Protein AF-A0A120HPQ5-F1 (afdb_monomer)

Radius of gyration: 13.1 Å; Cα contacts (8 Å, |Δi|>4): 169; chains: 1; bounding box: 31×31×34 Å

Foldseek 3Di:
DAEDEQPVCVVPPDPVLVVQVVVCVVPPDLVDQWDWRDWDADPVRWIKTKIFGHAQDQAKDAQDQDWDDDPPFIDGDHDRSDIAHHGYTYIDIDTGDD

Sequence (98 aa):
MKLLFEQTWDRTISHQDRTLIEQIFEYCNKDVCYTHIRTAMNHKNEQLVTLLVHNTTDYTITFQERFVRFGDLEGIFTIPKLTIPPYTSMPWTFIFKS

Solvent-accessible surface area (backbone atoms only — not comparable to full-atom values): 5820 Å² total; per-residue (Å²): 118,45,85,50,63,52,76,65,52,66,74,67,56,50,71,68,60,48,53,50,51,52,52,48,63,71,73,51,75,68,91,41,67,52,43,86,74,50,76,49,69,51,101,80,72,30,42,34,38,31,31,36,36,37,30,81,46,92,55,68,45,70,28,71,74,34,77,48,73,58,89,94,45,65,48,73,39,69,39,90,85,52,67,41,49,47,36,24,30,38,66,47,74,47,75,42,74,128

Nearest PDB structures (foldseek):
  1ex0-assembly1_B  TM=3.768E-01  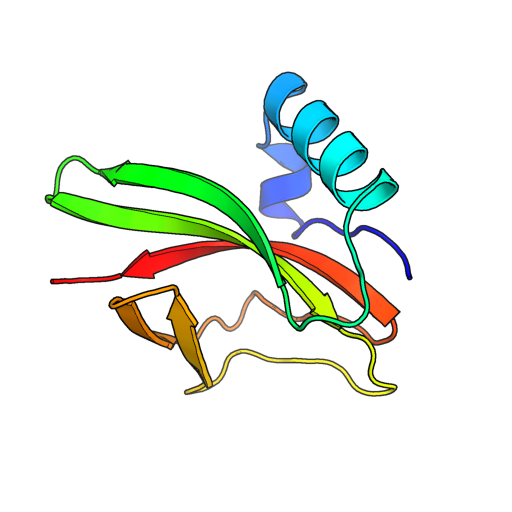e=2.547E+00  Homo sapiens
  5mhl-assembly2_B  TM=4.168E-01  e=5.314E+00  Homo sapiens
  4kty-assembly2_B  TM=3.804E-01  e=5.314E+00  Homo sapiens
  5mhn-assembly2_B  TM=3.967E-01  e=9.226E+00  Homo sapiens
  4kty-assembly1_A  TM=4.016E-01  e=9.809E+00  Homo sapiens

pLDDT: mean 94.52, std 4.02, range [66.75, 98.0]

Mean predicted aligned error: 2.97 Å

Structure (mmCIF, N/CA/C/O backbone):
data_AF-A0A120HPQ5-F1
#
_entry.id   AF-A0A120HPQ5-F1
#
loop_
_atom_site.group_PDB
_atom_site.id
_atom_site.type_symbol
_atom_site.label_atom_id
_atom_site.label_alt_id
_atom_site.label_comp_id
_atom_site.label_asym_id
_atom_site.label_entity_id
_atom_site.label_seq_id
_atom_site.pdbx_PDB_ins_code
_atom_site.Cartn_x
_atom_site.Cartn_y
_atom_site.Cartn_z
_atom_site.occupancy
_atom_site.B_iso_or_equiv
_atom_site.auth_seq_id
_atom_site.auth_comp_id
_atom_site.auth_asym_id
_atom_site.auth_atom_id
_atom_site.pdbx_PDB_model_num
ATOM 1 N N . MET A 1 1 ? -12.624 1.307 8.271 1.00 91.88 1 MET A N 1
ATOM 2 C CA . MET A 1 1 ? -11.219 1.719 8.041 1.00 91.88 1 MET A CA 1
ATOM 3 C C . MET A 1 1 ? -11.180 3.062 7.326 1.00 91.88 1 MET A C 1
ATOM 5 O O . MET A 1 1 ? -12.198 3.438 6.758 1.00 91.88 1 MET A O 1
ATOM 9 N N . LYS A 1 2 ? -10.048 3.776 7.338 1.00 96.50 2 LYS A N 1
ATOM 10 C CA . LYS A 1 2 ? -9.845 5.029 6.579 1.00 96.50 2 LYS A CA 1
ATOM 11 C C . LYS A 1 2 ? -8.776 4.853 5.500 1.00 96.50 2 LYS A C 1
ATOM 13 O O . LYS A 1 2 ? -7.773 4.197 5.764 1.00 96.50 2 LYS A O 1
ATOM 18 N N . LEU A 1 3 ? -8.966 5.451 4.328 1.00 97.44 3 LEU A N 1
ATOM 19 C CA . LEU A 1 3 ? -7.921 5.552 3.310 1.00 97.44 3 LEU A CA 1
ATOM 20 C C . LEU A 1 3 ? -6.966 6.689 3.681 1.00 97.44 3 LEU A C 1
ATOM 22 O O . LEU A 1 3 ? -7.411 7.805 3.938 1.00 97.44 3 LEU A O 1
ATOM 26 N N . LEU A 1 4 ? -5.671 6.396 3.716 1.00 97.44 4 LEU A N 1
ATOM 27 C CA . LEU A 1 4 ? -4.602 7.362 3.930 1.00 97.44 4 LEU A CA 1
ATOM 28 C C . LEU A 1 4 ? -3.587 7.261 2.796 1.00 97.44 4 LEU A C 1
ATOM 30 O O . LEU A 1 4 ? -3.421 6.208 2.188 1.00 97.44 4 LEU A O 1
ATOM 34 N N . PHE A 1 5 ? -2.870 8.350 2.563 1.00 95.81 5 PHE A N 1
ATOM 35 C CA . PHE A 1 5 ? -1.744 8.407 1.643 1.00 95.81 5 PHE A CA 1
ATOM 36 C C . PHE A 1 5 ? -0.502 8.818 2.426 1.00 95.81 5 PHE A C 1
ATOM 38 O O . PHE A 1 5 ? -0.585 9.610 3.368 1.00 95.81 5 PHE A O 1
ATOM 45 N N . GLU A 1 6 ? 0.657 8.280 2.051 1.00 93.75 6 GLU A N 1
ATOM 46 C CA . GLU A 1 6 ? 1.922 8.825 2.540 1.00 93.75 6 GLU A CA 1
ATOM 47 C C . GLU A 1 6 ? 2.069 10.278 2.051 1.00 93.75 6 GLU A C 1
ATOM 49 O O . GLU A 1 6 ? 1.581 10.638 0.982 1.00 93.75 6 GLU A O 1
ATOM 54 N N . GLN A 1 7 ? 2.710 11.136 2.848 1.00 89.88 7 GLN A N 1
ATOM 55 C CA . GLN A 1 7 ? 2.724 12.586 2.624 1.00 89.88 7 GLN A CA 1
ATOM 56 C C . GLN A 1 7 ? 3.252 13.001 1.240 1.00 89.88 7 GLN A C 1
ATOM 58 O O . GLN A 1 7 ? 2.756 13.964 0.653 1.00 89.88 7 GLN A O 1
ATOM 63 N N . THR A 1 8 ? 4.264 12.309 0.718 1.00 88.62 8 THR A N 1
ATOM 64 C CA . THR A 1 8 ? 4.792 12.553 -0.628 1.00 88.62 8 THR A CA 1
ATOM 65 C C . THR A 1 8 ? 3.796 12.088 -1.682 1.00 88.62 8 THR A C 1
ATOM 67 O O . THR A 1 8 ? 3.487 12.860 -2.585 1.00 88.62 8 THR A O 1
ATOM 70 N N . TRP A 1 9 ? 3.247 10.878 -1.535 1.00 88.81 9 TRP A N 1
ATOM 71 C CA . TRP A 1 9 ? 2.197 10.347 -2.414 1.00 88.81 9 TRP A CA 1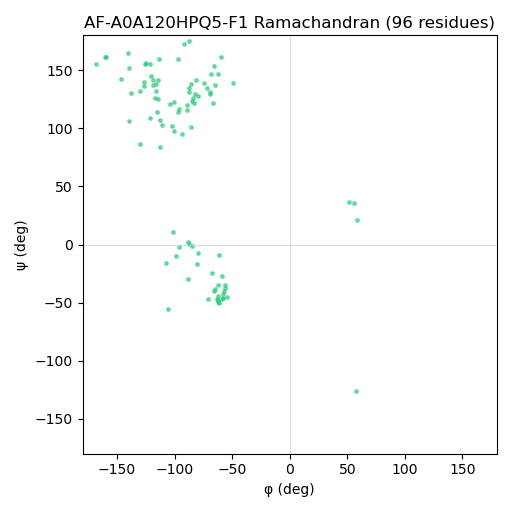
ATOM 72 C C . TRP A 1 9 ? 0.993 11.278 -2.513 1.00 88.81 9 TRP A C 1
ATOM 74 O O . TRP A 1 9 ? 0.531 11.557 -3.612 1.00 88.81 9 TRP A O 1
ATOM 84 N N . ASP A 1 10 ? 0.521 11.798 -1.383 1.00 89.44 10 ASP A N 1
ATOM 85 C CA . ASP A 1 10 ? -0.641 12.683 -1.314 1.00 89.44 10 ASP A CA 1
ATOM 86 C C . ASP A 1 10 ? -0.483 13.919 -2.217 1.00 89.44 10 ASP A C 1
ATOM 88 O O . ASP A 1 10 ? -1.448 14.361 -2.843 1.00 89.44 10 ASP A O 1
ATOM 92 N N . ARG A 1 11 ? 0.757 14.415 -2.338 1.00 89.12 11 ARG A N 1
ATOM 93 C CA . ARG A 1 11 ? 1.129 15.598 -3.125 1.00 89.12 11 ARG A CA 1
ATOM 94 C C . ARG A 1 11 ? 1.465 15.301 -4.584 1.00 89.12 11 ARG A C 1
ATOM 96 O O . ARG A 1 11 ? 1.334 16.198 -5.411 1.00 89.12 11 ARG A O 1
ATOM 103 N N . THR A 1 12 ? 1.972 14.107 -4.892 1.00 91.75 12 THR A N 1
ATOM 104 C CA . THR A 1 12 ? 2.523 13.784 -6.222 1.00 91.75 12 THR A CA 1
ATOM 105 C C . THR A 1 12 ? 1.642 12.860 -7.051 1.00 91.75 12 THR A C 1
ATOM 107 O O . THR A 1 12 ? 1.848 12.764 -8.261 1.00 91.75 12 THR A O 1
ATOM 110 N N . ILE A 1 13 ? 0.670 12.183 -6.436 1.00 93.19 13 ILE A N 1
ATOM 111 C CA . ILE A 1 13 ? -0.245 11.296 -7.148 1.00 93.19 13 ILE A CA 1
ATOM 112 C C . ILE A 1 13 ? -1.112 12.086 -8.134 1.00 93.19 13 ILE A C 1
ATOM 114 O O . ILE A 1 13 ? -1.630 13.160 -7.821 1.00 93.19 13 ILE A O 1
ATOM 118 N N . SER A 1 14 ? -1.286 11.546 -9.340 1.00 94.00 14 SER A N 1
ATOM 119 C CA . SER A 1 14 ? -2.195 12.139 -10.318 1.00 94.00 14 SER A CA 1
ATOM 120 C C . SER A 1 14 ? -3.643 12.045 -9.827 1.00 94.00 14 SER A C 1
ATOM 122 O O . SER A 1 14 ? -4.009 11.126 -9.092 1.00 94.00 14 SER A O 1
ATOM 124 N N . HIS A 1 15 ? -4.502 12.964 -10.275 1.00 95.06 15 HIS A N 1
ATOM 125 C CA . HIS A 1 15 ? -5.930 12.891 -9.957 1.00 95.06 15 HIS A CA 1
ATOM 126 C C . HIS A 1 15 ? -6.540 11.554 -10.407 1.00 95.06 15 HIS A C 1
ATOM 128 O O . HIS A 1 15 ? -7.345 10.971 -9.692 1.00 95.06 15 HIS A O 1
ATOM 134 N N . GLN A 1 16 ? -6.142 11.049 -11.577 1.00 95.31 16 GLN A N 1
ATOM 135 C CA . GLN A 1 16 ? -6.639 9.781 -12.117 1.00 95.31 16 GLN A CA 1
ATOM 136 C C . GLN A 1 16 ? -6.269 8.596 -11.218 1.00 95.31 16 GLN A C 1
ATOM 138 O O . GLN A 1 16 ? -7.137 7.798 -10.872 1.00 95.31 16 GLN A O 1
ATOM 143 N N . ASP A 1 17 ? -5.006 8.516 -10.789 1.00 94.50 17 ASP A N 1
ATOM 144 C CA . ASP A 1 17 ? -4.550 7.458 -9.884 1.00 94.50 17 ASP A CA 1
ATOM 145 C C . ASP A 1 17 ? -5.233 7.564 -8.515 1.00 94.50 17 ASP A C 1
ATOM 147 O O . ASP A 1 17 ? -5.602 6.548 -7.929 1.00 94.50 17 ASP A O 1
ATOM 151 N N . ARG A 1 18 ? -5.446 8.785 -8.006 1.00 96.38 18 ARG A N 1
ATOM 152 C CA . ARG A 1 18 ? -6.178 8.998 -6.753 1.00 96.38 18 ARG A CA 1
ATOM 153 C C . ARG A 1 18 ? -7.613 8.488 -6.851 1.00 96.38 18 ARG A C 1
ATOM 155 O O . ARG A 1 18 ? -8.018 7.702 -6.001 1.00 96.38 18 ARG A O 1
ATOM 162 N N . THR A 1 19 ? -8.345 8.884 -7.893 1.00 97.25 19 THR A N 1
ATOM 163 C CA . THR A 1 19 ? -9.725 8.432 -8.115 1.00 97.25 19 THR A CA 1
ATOM 164 C C . THR A 1 19 ? -9.796 6.909 -8.214 1.00 97.25 19 THR A C 1
ATOM 166 O O . THR A 1 19 ? -10.6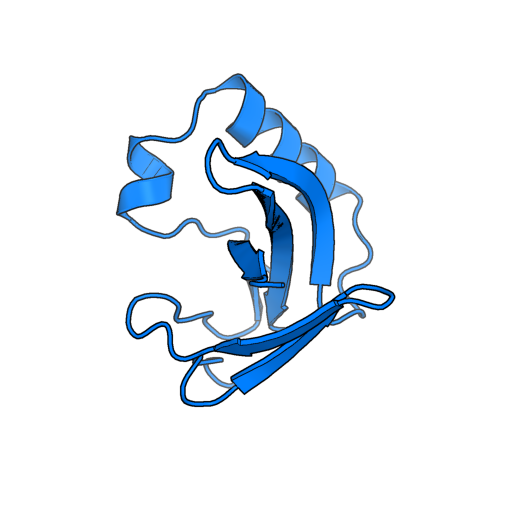65 6.299 -7.597 1.00 97.25 19 THR A O 1
ATOM 169 N N . LEU A 1 20 ? -8.856 6.278 -8.926 1.00 97.12 20 LEU A N 1
ATOM 170 C CA . LEU A 1 20 ? -8.777 4.819 -9.010 1.00 97.12 20 LEU A CA 1
ATOM 171 C C . LEU A 1 20 ? -8.598 4.177 -7.626 1.00 97.12 20 LEU A C 1
ATOM 173 O O . LEU A 1 20 ? -9.287 3.215 -7.297 1.00 97.12 20 LEU A O 1
ATOM 177 N N . ILE A 1 21 ? -7.685 4.697 -6.802 1.00 97.75 21 ILE A N 1
ATOM 178 C CA . ILE A 1 21 ? -7.430 4.156 -5.459 1.00 97.75 21 ILE A CA 1
ATOM 179 C C . ILE A 1 21 ? -8.642 4.342 -4.546 1.00 97.75 21 ILE A C 1
ATOM 181 O O . ILE A 1 21 ? -8.965 3.434 -3.785 1.00 97.75 21 ILE A O 1
ATOM 185 N N . GLU A 1 22 ? -9.318 5.487 -4.621 1.00 97.88 22 GLU A N 1
ATOM 186 C CA . GLU A 1 22 ? -10.541 5.755 -3.859 1.00 97.88 22 GLU A CA 1
ATOM 187 C C . GLU A 1 22 ? -11.662 4.780 -4.244 1.00 97.88 22 GLU A C 1
ATOM 189 O O . GLU A 1 22 ? -12.278 4.189 -3.359 1.00 97.88 22 GLU A O 1
ATOM 194 N N . GLN A 1 23 ? -11.853 4.526 -5.543 1.00 97.75 23 GLN A N 1
ATOM 195 C CA . GLN A 1 23 ? -12.803 3.524 -6.037 1.00 97.75 23 GLN A CA 1
ATOM 196 C C . GLN A 1 23 ? -12.437 2.113 -5.566 1.00 97.75 23 GLN A C 1
ATOM 198 O O . GLN A 1 23 ? -13.283 1.394 -5.041 1.00 97.75 23 GLN A O 1
ATOM 203 N N . ILE A 1 24 ? -11.169 1.709 -5.696 1.00 97.88 24 ILE A N 1
ATOM 204 C CA . ILE A 1 24 ? -10.711 0.406 -5.194 1.00 97.88 24 ILE A CA 1
ATOM 205 C C . ILE A 1 24 ? -10.978 0.305 -3.693 1.00 97.88 24 ILE A C 1
ATOM 207 O O . ILE A 1 24 ? -11.516 -0.698 -3.236 1.00 97.88 24 ILE A O 1
ATOM 211 N N . PHE A 1 25 ? -10.652 1.341 -2.921 1.00 97.94 25 PHE A N 1
ATOM 212 C CA . PHE A 1 25 ? -10.887 1.359 -1.483 1.00 97.94 25 PHE A CA 1
ATOM 213 C C . PHE A 1 25 ? -12.374 1.257 -1.127 1.00 97.94 25 PHE A C 1
ATOM 215 O O . PHE A 1 25 ? -12.702 0.634 -0.118 1.00 97.94 25 PHE A O 1
ATOM 222 N N . GLU A 1 26 ? -13.276 1.830 -1.921 1.00 97.31 26 GLU A N 1
ATOM 223 C CA . GLU A 1 26 ? -14.720 1.732 -1.699 1.00 97.31 26 GLU A CA 1
ATOM 224 C C . GLU A 1 26 ? -15.201 0.274 -1.789 1.00 97.31 26 GLU A C 1
ATOM 226 O O . GLU A 1 26 ? -15.827 -0.223 -0.850 1.00 97.31 26 GLU A O 1
ATOM 231 N N . TYR A 1 27 ? -14.814 -0.441 -2.850 1.00 96.44 27 TYR A N 1
ATOM 232 C CA . TYR A 1 27 ? -15.355 -1.771 -3.168 1.00 96.44 27 TYR A CA 1
ATOM 233 C C . TYR A 1 27 ? -14.486 -2.955 -2.728 1.00 96.44 27 TYR A C 1
ATOM 235 O O . TYR A 1 27 ? -14.934 -4.100 -2.799 1.00 96.44 27 TYR A O 1
ATOM 243 N N . CYS A 1 28 ? -13.248 -2.730 -2.279 1.00 94.69 28 CYS A N 1
ATOM 244 C CA . CYS A 1 28 ? -12.366 -3.831 -1.908 1.00 94.69 28 CYS A CA 1
ATOM 245 C C . CYS A 1 28 ? -12.835 -4.562 -0.644 1.00 94.69 28 CYS A C 1
ATOM 247 O O . CYS A 1 28 ? -13.327 -3.950 0.316 1.00 94.69 28 CYS A O 1
ATOM 249 N N . ASN A 1 29 ? -12.579 -5.873 -0.615 1.00 93.25 29 ASN A N 1
ATOM 250 C CA . ASN A 1 29 ? -12.641 -6.657 0.610 1.00 93.25 29 ASN A CA 1
ATOM 251 C C . ASN A 1 29 ? -11.521 -6.189 1.551 1.00 93.25 29 ASN A C 1
ATOM 253 O O . ASN A 1 29 ? -10.351 -6.211 1.182 1.00 93.25 29 ASN A O 1
ATOM 257 N N . LYS A 1 30 ? -11.881 -5.747 2.756 1.00 89.50 30 LYS A N 1
ATOM 258 C CA . LYS A 1 30 ? -10.930 -5.231 3.751 1.00 89.50 30 LYS A CA 1
ATOM 259 C C . LYS A 1 30 ? -10.509 -6.287 4.773 1.00 89.50 30 LYS A C 1
ATOM 261 O O . LYS A 1 30 ? -9.654 -5.989 5.596 1.00 89.50 30 LYS A O 1
ATOM 266 N N . ASP A 1 31 ? -11.052 -7.502 4.692 1.00 90.62 31 ASP A N 1
ATOM 267 C CA . ASP A 1 31 ? -10.692 -8.627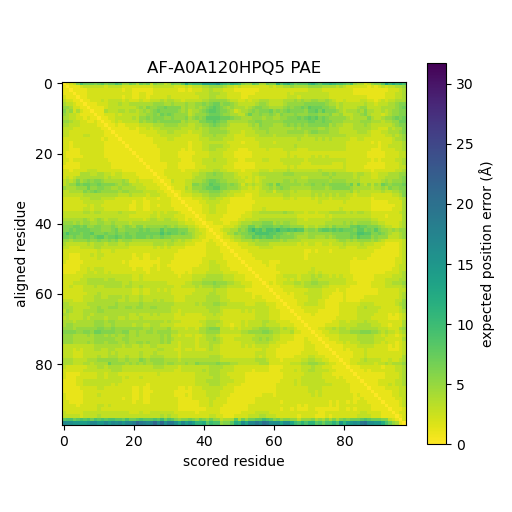 5.566 1.00 90.62 31 ASP A CA 1
ATOM 268 C C . ASP A 1 31 ? -9.386 -9.318 5.131 1.00 90.62 31 ASP A C 1
ATOM 270 O O . ASP A 1 31 ? -8.862 -10.181 5.835 1.00 90.62 31 ASP A O 1
ATOM 274 N N . VAL A 1 32 ? -8.835 -8.938 3.973 1.00 91.31 32 VAL A N 1
ATOM 275 C CA . VAL A 1 32 ? -7.525 -9.388 3.479 1.00 91.31 32 VAL A CA 1
ATOM 276 C C . VAL A 1 32 ? -6.430 -8.370 3.803 1.00 91.31 32 VAL A C 1
ATOM 278 O O . VAL A 1 32 ? -6.703 -7.192 4.008 1.00 91.31 32 VAL A O 1
ATOM 281 N N . CYS A 1 33 ? -5.162 -8.795 3.800 1.00 92.56 33 CYS A N 1
ATOM 282 C CA . CYS A 1 33 ? -4.028 -7.918 4.129 1.00 92.56 33 CYS A CA 1
ATOM 283 C C . CYS A 1 33 ? -3.772 -6.811 3.094 1.00 92.56 33 CYS A C 1
ATOM 285 O O . CYS A 1 33 ? -3.143 -5.802 3.411 1.00 92.56 33 CYS A O 1
ATOM 287 N N . TYR A 1 34 ? -4.191 -7.005 1.842 1.00 95.81 34 TYR A N 1
ATOM 288 C CA . TYR A 1 34 ? -4.017 -6.023 0.778 1.00 95.81 34 TYR A CA 1
ATOM 289 C C . TYR A 1 34 ? -4.982 -6.253 -0.386 1.00 95.81 34 TYR A C 1
ATOM 291 O O . TYR A 1 34 ? -5.463 -7.364 -0.596 1.00 95.81 34 TYR A O 1
ATOM 299 N N . THR A 1 35 ? -5.163 -5.215 -1.199 1.00 96.94 35 THR A N 1
ATOM 300 C CA . THR A 1 35 ? -5.808 -5.274 -2.514 1.00 96.94 35 THR A CA 1
ATOM 301 C C . THR A 1 35 ? -4.825 -4.833 -3.596 1.00 96.94 35 THR A C 1
ATOM 303 O O . THR A 1 35 ? -4.082 -3.870 -3.416 1.00 96.94 35 THR A O 1
ATOM 306 N N . HIS A 1 36 ? -4.784 -5.537 -4.726 1.00 97.00 36 HIS A N 1
ATOM 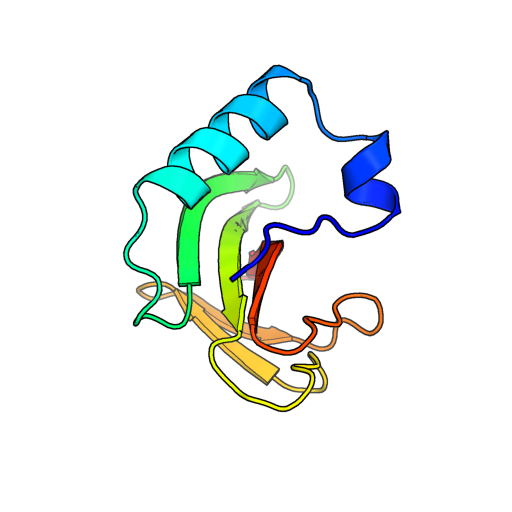307 C CA . HIS A 1 36 ? -3.945 -5.151 -5.864 1.00 97.00 36 HIS A CA 1
ATOM 308 C C . HIS A 1 36 ? -4.503 -3.904 -6.559 1.00 97.00 36 HIS A C 1
ATOM 310 O O . HIS A 1 36 ? -5.705 -3.818 -6.790 1.00 97.00 36 HIS A O 1
ATOM 316 N N . ILE A 1 37 ? -3.630 -2.944 -6.882 1.00 97.00 37 ILE A N 1
ATOM 317 C CA . ILE A 1 37 ? -3.994 -1.759 -7.672 1.00 97.00 37 ILE A CA 1
ATOM 318 C C . ILE A 1 37 ? -3.437 -1.884 -9.091 1.00 97.00 37 ILE A C 1
ATOM 320 O O . ILE A 1 37 ? -4.176 -1.756 -10.062 1.00 97.00 37 ILE A O 1
ATOM 324 N N . ARG A 1 38 ? -2.121 -2.092 -9.227 1.00 95.44 38 ARG A N 1
ATO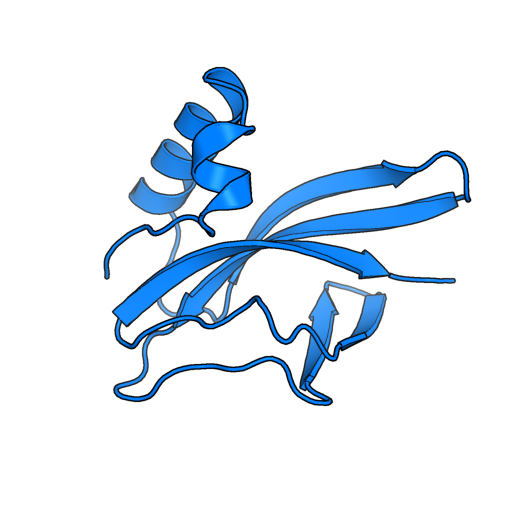M 325 C CA . ARG A 1 38 ? -1.461 -2.220 -10.534 1.00 95.44 38 ARG A CA 1
ATOM 326 C C . ARG A 1 38 ? -0.112 -2.909 -10.441 1.00 95.44 38 ARG A C 1
ATOM 328 O O . ARG A 1 38 ? 0.521 -2.931 -9.386 1.00 95.44 38 ARG A O 1
ATOM 335 N N . THR A 1 39 ? 0.351 -3.388 -11.588 1.00 96.00 39 THR A N 1
ATOM 336 C CA . THR A 1 39 ? 1.716 -3.876 -11.785 1.00 96.00 39 THR A CA 1
ATOM 337 C C . THR A 1 39 ? 2.337 -3.170 -12.984 1.00 96.00 39 THR A C 1
ATOM 339 O O . THR A 1 39 ? 1.666 -2.951 -13.990 1.00 96.00 39 THR A O 1
ATOM 342 N N . ALA A 1 40 ? 3.608 -2.804 -12.874 1.00 94.25 40 ALA A N 1
ATOM 343 C CA . ALA A 1 40 ? 4.395 -2.188 -13.933 1.00 94.25 40 ALA A CA 1
ATOM 344 C C . ALA A 1 40 ? 5.822 -2.750 -13.928 1.00 94.25 40 ALA A C 1
ATOM 346 O O . ALA A 1 40 ? 6.257 -3.360 -12.953 1.00 94.25 40 ALA A O 1
ATOM 347 N N . MET A 1 41 ? 6.559 -2.517 -15.009 1.00 93.69 41 MET A N 1
ATOM 348 C CA . MET A 1 41 ? 7.984 -2.821 -15.106 1.00 93.69 41 MET A CA 1
ATOM 349 C C . MET A 1 41 ? 8.737 -1.508 -15.295 1.00 93.69 41 MET A C 1
ATOM 351 O O . MET A 1 41 ? 8.321 -0.677 -16.105 1.00 93.69 41 MET A O 1
ATOM 355 N N . ASN A 1 42 ? 9.804 -1.280 -14.530 1.00 89.94 42 ASN A N 1
ATOM 356 C CA . ASN A 1 42 ? 10.629 -0.088 -14.729 1.00 89.94 42 ASN A CA 1
ATOM 357 C C . ASN A 1 42 ? 11.723 -0.328 -15.785 1.00 89.94 42 ASN A C 1
ATOM 359 O O . ASN A 1 42 ? 11.929 -1.438 -16.264 1.00 89.94 42 ASN A O 1
ATOM 363 N N . HIS A 1 43 ? 12.474 0.725 -16.117 1.00 89.44 43 HIS A N 1
ATOM 364 C CA . HIS A 1 43 ? 13.594 0.678 -17.069 1.00 89.44 43 HIS A CA 1
ATOM 365 C C . HIS A 1 43 ? 14.753 -0.251 -16.651 1.00 89.44 43 HIS A C 1
ATOM 367 O O . HIS A 1 43 ? 15.670 -0.465 -17.438 1.00 89.44 43 HIS A O 1
ATOM 373 N N . LYS A 1 44 ? 14.741 -0.773 -15.417 1.00 88.31 44 LYS A N 1
ATOM 374 C CA . LYS A 1 44 ? 15.712 -1.742 -14.889 1.00 88.31 44 LYS A CA 1
ATOM 375 C C . LYS A 1 44 ? 15.169 -3.174 -14.888 1.00 88.31 44 LYS A C 1
ATOM 377 O O . LYS A 1 44 ? 15.787 -4.038 -14.279 1.00 88.31 44 LYS A O 1
ATOM 382 N N . ASN A 1 45 ? 14.029 -3.417 -15.538 1.00 87.31 45 ASN A N 1
ATOM 383 C CA . ASN A 1 45 ? 13.301 -4.687 -15.508 1.00 87.31 45 ASN A CA 1
ATOM 384 C C . ASN A 1 45 ? 12.886 -5.135 -14.093 1.00 87.31 45 ASN A C 1
ATOM 386 O O . ASN A 1 45 ? 12.612 -6.310 -13.874 1.00 87.31 45 ASN A O 1
ATOM 390 N N . GLU A 1 46 ? 12.807 -4.211 -13.129 1.00 92.38 46 GLU A N 1
ATOM 391 C CA . GLU A 1 46 ? 12.265 -4.506 -11.802 1.00 92.38 46 GLU A CA 1
ATOM 392 C C . GLU A 1 46 ? 10.735 -4.455 -11.863 1.00 92.38 46 GLU A C 1
ATOM 394 O O . GLU A 1 46 ? 10.148 -3.585 -12.523 1.00 92.38 46 GLU A O 1
ATOM 399 N N . GLN A 1 47 ? 10.084 -5.372 -11.148 1.00 94.69 47 GLN A N 1
ATOM 400 C CA . GLN A 1 47 ? 8.631 -5.469 -11.122 1.00 94.69 47 GLN A CA 1
ATOM 401 C C . GLN A 1 47 ? 8.073 -4.595 -9.997 1.00 94.69 47 GLN A C 1
ATOM 403 O O . GLN A 1 47 ? 8.330 -4.805 -8.811 1.00 94.69 47 GLN A O 1
ATOM 408 N N . LEU A 1 48 ? 7.309 -3.577 -10.380 1.00 96.31 48 LEU A N 1
ATOM 409 C CA . LEU A 1 48 ? 6.670 -2.628 -9.481 1.00 96.31 48 LEU A CA 1
ATOM 410 C C . LEU A 1 48 ? 5.240 -3.086 -9.245 1.00 96.31 48 LEU A C 1
ATOM 412 O O . LEU A 1 48 ? 4.437 -3.105 -10.174 1.00 96.31 48 LEU A O 1
ATOM 416 N N . VAL A 1 49 ? 4.906 -3.418 -8.004 1.00 97.19 49 VAL A N 1
ATOM 417 C CA . VAL A 1 49 ? 3.554 -3.823 -7.616 1.00 97.19 49 VAL A CA 1
ATOM 418 C C . VAL A 1 49 ? 2.990 -2.788 -6.657 1.00 97.19 49 VAL A C 1
ATOM 420 O O . VAL A 1 49 ? 3.484 -2.633 -5.541 1.00 97.19 49 VAL A O 1
ATOM 423 N N . THR A 1 50 ? 1.952 -2.073 -7.083 1.00 96.94 50 THR A N 1
ATOM 424 C CA . THR A 1 50 ? 1.203 -1.164 -6.214 1.00 96.94 50 THR A CA 1
ATOM 425 C C . THR A 1 50 ? 0.067 -1.928 -5.546 1.00 96.94 50 THR A C 1
ATOM 427 O O . THR A 1 50 ? -0.821 -2.453 -6.222 1.00 96.94 50 THR A O 1
ATOM 430 N N . LEU A 1 51 ? 0.090 -1.965 -4.216 1.00 96.94 51 LEU A N 1
ATOM 431 C CA . LEU A 1 51 ? -0.922 -2.598 -3.377 1.00 96.94 51 LEU A CA 1
ATOM 432 C C . LEU A 1 51 ? -1.568 -1.553 -2.471 1.00 96.94 51 LEU A C 1
ATOM 434 O O . LEU A 1 51 ? -0.883 -0.683 -1.940 1.00 96.94 51 LEU A O 1
ATOM 438 N N . LEU A 1 52 ? -2.871 -1.671 -2.254 1.00 97.62 52 LEU A N 1
ATOM 439 C CA . LEU A 1 52 ? -3.576 -1.019 -1.163 1.00 97.62 52 LEU A CA 1
ATOM 440 C C . LEU A 1 52 ? -3.454 -1.915 0.067 1.00 97.62 52 LEU A C 1
ATOM 442 O O . LEU A 1 52 ? -4.139 -2.927 0.160 1.00 97.62 52 LEU A O 1
ATOM 446 N N . VAL A 1 53 ? -2.552 -1.586 0.985 1.00 97.00 53 VAL A N 1
ATOM 447 C CA . VAL A 1 53 ? -2.297 -2.408 2.172 1.00 97.00 53 VAL A CA 1
ATOM 448 C C . VAL A 1 53 ? -3.338 -2.084 3.236 1.00 97.00 53 VAL A C 1
ATOM 450 O O . VAL A 1 53 ? -3.549 -0.913 3.548 1.00 97.00 53 VAL A O 1
ATOM 453 N N . HIS A 1 54 ? -3.979 -3.104 3.799 1.00 97.38 54 HIS A N 1
ATOM 454 C CA . HIS A 1 54 ? -5.030 -2.977 4.803 1.00 97.38 54 HIS A CA 1
ATOM 455 C C . HIS A 1 54 ? -4.474 -3.318 6.188 1.00 97.38 54 HIS A C 1
ATOM 457 O O . HIS A 1 54 ? -4.002 -4.428 6.424 1.00 97.38 54 HIS A O 1
ATOM 463 N N . ASN A 1 55 ? -4.551 -2.370 7.122 1.00 97.12 55 ASN A N 1
ATOM 464 C CA . ASN A 1 55 ? -4.305 -2.630 8.531 1.00 97.12 55 ASN A CA 1
ATOM 465 C C . ASN A 1 55 ? -5.629 -2.757 9.288 1.00 97.12 55 ASN A C 1
ATOM 467 O O . ASN A 1 55 ? -6.235 -1.753 9.660 1.00 97.12 55 ASN A O 1
ATOM 471 N N . THR A 1 56 ? -6.075 -3.987 9.511 1.00 95.94 56 THR A N 1
ATOM 472 C CA . THR A 1 56 ? -7.290 -4.307 10.274 1.00 95.94 56 THR A CA 1
ATOM 473 C C . THR A 1 56 ? -7.048 -4.446 11.776 1.00 95.94 56 THR A C 1
ATOM 475 O O . THR A 1 56 ? -7.996 -4.716 12.511 1.00 95.94 56 THR A O 1
ATOM 478 N N . THR A 1 57 ? -5.809 -4.268 12.243 1.00 96.00 57 THR A N 1
ATOM 479 C CA . THR A 1 57 ? -5.446 -4.435 13.652 1.00 96.00 57 THR A CA 1
ATOM 480 C C . THR A 1 57 ? -5.552 -3.121 14.427 1.00 96.00 57 THR A C 1
ATOM 482 O O . THR A 1 57 ? -5.768 -2.044 13.862 1.00 96.00 57 THR A O 1
ATOM 485 N N . ASP A 1 58 ? -5.395 -3.217 15.745 1.00 97.44 58 ASP A N 1
ATOM 486 C CA . ASP A 1 58 ? -5.368 -2.107 16.698 1.00 97.44 58 ASP A CA 1
ATOM 487 C C . ASP A 1 58 ? -3.965 -1.506 16.913 1.00 97.44 58 ASP A C 1
ATOM 489 O O . ASP A 1 58 ? -3.814 -0.553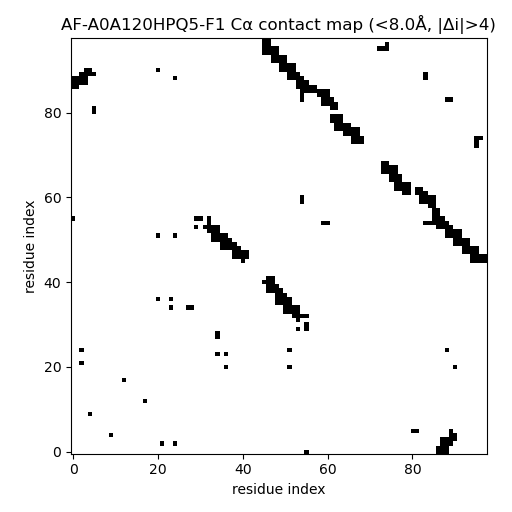 17.678 1.00 97.44 58 ASP A O 1
ATOM 493 N N . TYR A 1 59 ? -2.944 -1.999 16.204 1.00 97.38 59 TYR A N 1
ATOM 494 C CA . TYR A 1 59 ? -1.565 -1.512 16.285 1.00 97.38 59 TYR A CA 1
ATOM 495 C C . TYR A 1 59 ? -1.034 -1.031 14.932 1.00 97.38 59 TYR A C 1
ATOM 497 O O . TYR A 1 59 ? -1.484 -1.444 13.866 1.00 97.38 59 TYR A O 1
ATOM 505 N N . THR A 1 60 ? -0.047 -0.134 14.957 1.00 97.19 60 THR A N 1
ATOM 506 C CA . THR A 1 60 ? 0.592 0.371 13.736 1.00 97.19 60 THR A CA 1
ATOM 507 C C . THR A 1 60 ? 1.427 -0.718 13.069 1.00 97.19 60 THR A C 1
ATOM 509 O O . THR A 1 60 ? 2.295 -1.330 13.689 1.00 97.19 60 THR A O 1
ATOM 512 N N . ILE A 1 61 ? 1.217 -0.910 11.771 1.00 96.56 61 ILE A N 1
ATOM 513 C CA . ILE A 1 61 ? 2.055 -1.749 10.918 1.00 96.56 61 ILE A CA 1
ATOM 514 C C . ILE A 1 61 ? 3.261 -0.929 10.447 1.00 96.56 61 ILE A C 1
ATOM 516 O O . ILE A 1 61 ? 3.107 0.130 9.843 1.00 96.56 61 ILE A O 1
ATOM 520 N N . THR A 1 62 ? 4.463 -1.455 10.673 1.00 96.81 62 THR A N 1
ATOM 521 C CA . THR A 1 62 ? 5.721 -0.933 10.121 1.00 96.81 62 THR A CA 1
ATOM 522 C C . THR A 1 62 ? 6.329 -1.929 9.138 1.00 96.81 62 THR A C 1
ATOM 524 O O . THR A 1 62 ? 5.997 -3.118 9.143 1.00 96.81 62 THR A O 1
ATOM 527 N N . PHE A 1 63 ? 7.214 -1.456 8.268 1.00 95.88 63 PHE A N 1
ATOM 528 C CA . PHE A 1 63 ? 7.976 -2.304 7.356 1.00 95.88 63 PHE A CA 1
ATOM 529 C C . PHE A 1 63 ? 9.447 -2.245 7.755 1.00 95.88 63 PHE A C 1
ATOM 531 O O . PHE A 1 63 ? 10.209 -1.445 7.224 1.00 95.88 63 PHE A O 1
ATOM 538 N N . GLN A 1 64 ? 9.824 -3.062 8.734 1.00 96.81 64 GLN A N 1
ATOM 539 C CA . GLN A 1 64 ? 11.208 -3.292 9.142 1.00 96.81 64 GLN A CA 1
ATOM 540 C C . GLN A 1 64 ? 11.477 -4.784 8.978 1.00 96.81 64 GLN A C 1
ATOM 542 O O . GLN A 1 64 ? 10.888 -5.584 9.697 1.00 96.81 64 GLN A O 1
ATOM 547 N N . GLU A 1 65 ? 12.282 -5.139 7.973 1.00 95.94 65 GLU A N 1
ATOM 548 C CA . GLU A 1 65 ? 12.542 -6.529 7.568 1.00 95.94 65 GLU A CA 1
ATOM 549 C C . GLU A 1 65 ? 11.257 -7.342 7.349 1.00 95.94 65 GLU A C 1
ATOM 551 O O . GLU A 1 65 ? 11.159 -8.530 7.652 1.00 95.94 65 GLU A O 1
ATOM 556 N N . ARG A 1 66 ? 10.231 -6.683 6.803 1.00 95.12 66 ARG A N 1
ATOM 557 C CA . ARG A 1 66 ? 8.921 -7.294 6.624 1.00 95.12 66 ARG A CA 1
ATOM 558 C C . ARG A 1 66 ? 8.883 -8.081 5.325 1.00 95.12 66 ARG A C 1
ATOM 560 O O . ARG A 1 66 ? 9.093 -7.526 4.248 1.00 95.12 66 ARG A O 1
ATOM 567 N N . PHE A 1 67 ? 8.561 -9.363 5.435 1.00 94.75 67 PHE A N 1
ATOM 568 C CA . PHE A 1 67 ? 8.309 -10.216 4.283 1.00 94.75 67 PHE A CA 1
ATOM 569 C C . PHE A 1 67 ? 7.006 -9.813 3.579 1.00 94.75 67 PHE A C 1
ATOM 571 O O . PHE A 1 67 ? 5.966 -9.650 4.222 1.00 94.75 67 PHE A O 1
ATOM 578 N N . VAL A 1 68 ? 7.065 -9.665 2.258 1.00 94.50 68 VAL A N 1
ATOM 579 C CA . VAL A 1 68 ? 5.921 -9.369 1.391 1.00 94.50 68 VAL A CA 1
ATOM 580 C C . VAL A 1 68 ? 5.929 -10.363 0.239 1.00 94.50 68 VAL A C 1
ATOM 582 O O . VAL A 1 68 ? 6.961 -10.556 -0.402 1.00 94.50 68 VAL A O 1
ATOM 585 N N . ARG A 1 69 ? 4.767 -10.960 -0.038 1.00 93.38 69 ARG A N 1
ATOM 586 C CA . ARG A 1 69 ? 4.553 -11.868 -1.167 1.00 93.38 69 ARG A CA 1
ATOM 587 C C . ARG A 1 69 ? 3.362 -11.423 -2.004 1.00 93.38 69 ARG A C 1
ATOM 589 O O . ARG A 1 69 ? 2.303 -11.103 -1.458 1.00 93.38 69 ARG A O 1
ATOM 596 N N . PHE A 1 70 ? 3.534 -11.456 -3.319 1.00 92.62 70 PHE A N 1
ATOM 597 C CA . PHE A 1 70 ? 2.494 -11.186 -4.303 1.00 92.62 70 PHE A CA 1
ATOM 598 C C . PHE A 1 70 ? 2.619 -12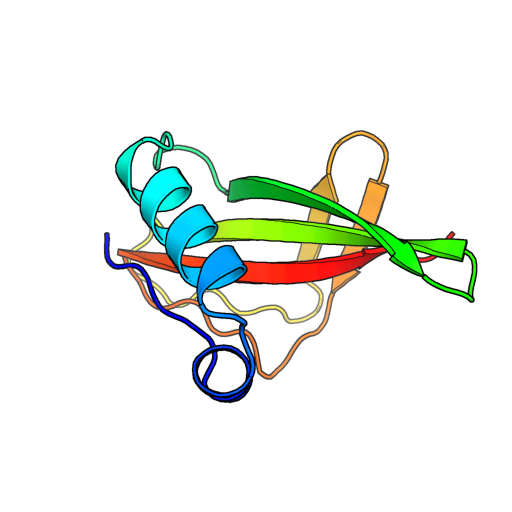.169 -5.473 1.00 92.62 70 PHE A C 1
ATOM 600 O O . PHE A 1 70 ? 3.531 -12.050 -6.289 1.00 92.62 70 PHE A O 1
ATOM 607 N N . GLY A 1 71 ? 1.714 -13.150 -5.550 1.00 90.75 71 GLY A N 1
ATOM 608 C CA . GLY A 1 71 ? 1.868 -14.275 -6.479 1.00 90.75 71 GLY A CA 1
ATOM 609 C C . GLY A 1 71 ? 3.190 -15.008 -6.228 1.00 90.75 71 GLY A C 1
ATOM 610 O O . GLY A 1 71 ? 3.483 -15.355 -5.083 1.00 90.75 71 GLY A O 1
ATOM 611 N N . ASP A 1 72 ? 3.991 -15.162 -7.283 1.00 91.88 72 ASP A N 1
ATOM 612 C CA . ASP A 1 72 ? 5.324 -15.783 -7.241 1.00 91.88 72 ASP A CA 1
ATOM 613 C C . ASP A 1 72 ? 6.446 -14.808 -6.838 1.00 91.88 72 ASP A C 1
ATOM 615 O O . ASP A 1 72 ? 7.608 -15.198 -6.740 1.00 91.88 72 ASP A O 1
ATOM 619 N N . LEU A 1 73 ? 6.124 -13.532 -6.603 1.00 93.12 73 LEU A N 1
ATOM 620 C CA . LEU A 1 73 ? 7.094 -12.542 -6.145 1.00 93.12 73 LEU A CA 1
ATOM 621 C C . LEU A 1 73 ? 7.177 -12.547 -4.630 1.00 93.12 73 LEU A C 1
ATOM 623 O O . LEU A 1 73 ? 6.158 -12.459 -3.940 1.00 93.12 73 LEU A O 1
ATOM 627 N N . GLU A 1 74 ? 8.394 -12.531 -4.112 1.00 94.56 74 GLU A N 1
ATOM 628 C CA . GLU A 1 74 ? 8.649 -12.368 -2.692 1.00 94.56 74 GLU A CA 1
ATOM 629 C C . GLU A 1 74 ? 9.840 -11.453 -2.432 1.00 94.56 74 GLU A C 1
ATOM 631 O O . GLU A 1 74 ? 10.736 -11.297 -3.259 1.00 94.56 74 GLU A O 1
ATOM 636 N N . GLY A 1 75 ? 9.822 -10.787 -1.281 1.00 94.31 75 GLY A N 1
ATOM 637 C CA . GLY A 1 75 ? 10.893 -9.890 -0.885 1.00 94.31 75 GLY A CA 1
ATOM 638 C C . GLY A 1 75 ? 10.793 -9.480 0.574 1.00 94.31 75 GLY A C 1
ATOM 639 O O . GLY A 1 75 ? 9.717 -9.486 1.176 1.00 94.31 75 GLY A O 1
ATOM 640 N N . ILE A 1 76 ? 11.937 -9.109 1.141 1.00 96.31 76 ILE A N 1
ATOM 641 C CA . ILE A 1 76 ? 12.033 -8.523 2.476 1.00 96.31 76 ILE A CA 1
ATOM 642 C C . ILE A 1 76 ? 12.179 -7.015 2.308 1.00 96.31 76 ILE A C 1
ATOM 644 O O . ILE A 1 76 ? 13.097 -6.535 1.643 1.00 96.31 76 ILE A O 1
ATOM 648 N N . PHE A 1 77 ? 11.267 -6.265 2.917 1.00 96.12 77 PHE A N 1
ATOM 649 C CA . PHE A 1 77 ? 11.186 -4.822 2.769 1.00 96.12 77 PHE A CA 1
ATOM 650 C C . PHE A 1 77 ? 11.429 -4.115 4.099 1.00 96.12 77 PHE A C 1
ATOM 652 O O . PHE A 1 77 ? 10.730 -4.338 5.090 1.00 96.12 77 PHE A O 1
ATOM 659 N N . THR A 1 78 ? 12.386 -3.188 4.070 1.00 96.62 78 THR A N 1
ATOM 660 C CA . THR A 1 78 ? 12.581 -2.176 5.109 1.00 96.62 78 THR A CA 1
ATOM 661 C C . THR A 1 78 ? 12.264 -0.811 4.512 1.00 96.62 78 THR A C 1
ATOM 663 O O . THR A 1 78 ? 13.007 -0.295 3.680 1.00 96.62 78 THR A O 1
ATOM 666 N N . ILE A 1 79 ? 11.129 -0.238 4.908 1.00 95.81 79 ILE A N 1
ATOM 667 C CA . ILE A 1 79 ? 10.584 1.015 4.385 1.00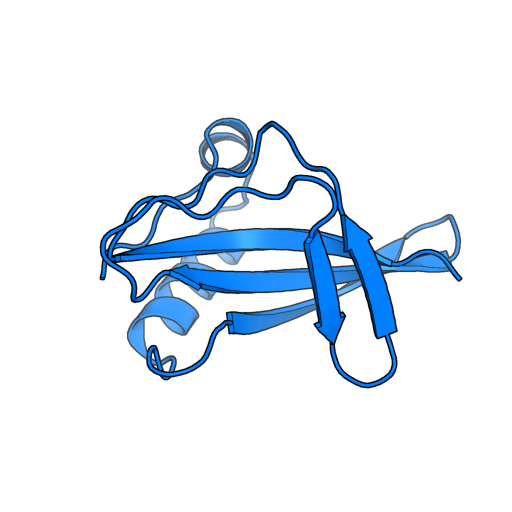 95.81 79 ILE A CA 1
ATOM 668 C C . ILE A 1 79 ? 10.236 1.916 5.582 1.00 95.81 79 ILE A C 1
ATOM 670 O O . ILE A 1 79 ? 9.090 1.933 6.031 1.00 95.81 79 ILE A O 1
ATOM 674 N N . PRO A 1 80 ? 11.199 2.701 6.106 1.00 93.44 80 PRO A N 1
ATOM 675 C CA . PRO A 1 80 ? 10.995 3.505 7.317 1.00 93.44 80 PRO A CA 1
ATOM 676 C C . PRO A 1 80 ? 9.854 4.526 7.220 1.00 93.44 80 PRO A C 1
ATOM 678 O O . PRO A 1 80 ? 9.255 4.886 8.227 1.00 93.44 80 PRO A O 1
ATOM 681 N N . LYS A 1 81 ? 9.549 4.998 6.004 1.00 91.06 81 LYS A N 1
ATOM 682 C CA . LYS A 1 81 ? 8.480 5.977 5.750 1.00 91.06 81 LYS A CA 1
ATOM 683 C C . LYS A 1 81 ? 7.080 5.361 5.695 1.00 91.06 81 LYS A C 1
ATOM 685 O O . LYS A 1 81 ? 6.107 6.102 5.768 1.00 91.06 81 LYS A O 1
ATOM 690 N N . LEU A 1 82 ? 6.969 4.040 5.542 1.00 93.75 82 LEU A N 1
ATOM 691 C CA . LEU A 1 82 ? 5.684 3.358 5.443 1.00 93.75 82 LEU A CA 1
ATOM 692 C C . LEU A 1 82 ? 5.258 2.869 6.826 1.00 93.75 82 LEU A C 1
ATOM 694 O O . LEU A 1 82 ? 5.638 1.785 7.278 1.00 93.75 82 LEU A O 1
ATOM 698 N N . THR A 1 83 ? 4.447 3.689 7.482 1.00 95.56 83 THR A N 1
ATOM 699 C CA . THR A 1 83 ? 3.733 3.338 8.706 1.00 95.56 83 THR A CA 1
ATOM 700 C C . THR A 1 83 ? 2.240 3.348 8.409 1.00 95.56 83 THR A C 1
ATOM 702 O O . THR A 1 83 ? 1.704 4.323 7.889 1.00 95.56 83 THR A O 1
ATOM 705 N N . ILE A 1 84 ? 1.563 2.238 8.699 1.00 96.62 84 ILE A N 1
ATOM 706 C CA . ILE A 1 84 ? 0.132 2.074 8.428 1.00 96.62 84 ILE A CA 1
ATOM 707 C C . ILE A 1 84 ? -0.593 2.037 9.774 1.00 96.62 84 ILE A C 1
ATOM 709 O O . ILE A 1 84 ? -0.522 1.017 10.468 1.00 96.62 84 ILE A O 1
ATOM 713 N N . PRO A 1 85 ? -1.250 3.134 10.191 1.00 97.81 85 PRO A N 1
ATOM 714 C CA . PRO A 1 85 ? -1.951 3.197 11.469 1.00 97.81 85 PRO A CA 1
ATOM 715 C C . PRO A 1 85 ? -3.070 2.149 11.597 1.00 97.81 85 PRO A C 1
ATOM 717 O O . PRO A 1 85 ? -3.551 1.641 10.576 1.00 97.81 85 PRO A O 1
ATOM 720 N N . PRO A 1 86 ? -3.524 1.859 12.828 1.00 97.88 86 PRO A N 1
ATOM 721 C CA . PRO A 1 86 ? -4.666 0.985 13.080 1.00 97.88 86 PRO A CA 1
ATOM 722 C C . PRO A 1 86 ? -5.885 1.353 12.238 1.00 97.88 86 PRO A C 1
ATOM 724 O O . PRO A 1 86 ? -6.218 2.533 12.101 1.00 97.88 86 PRO A O 1
ATOM 727 N N . TYR A 1 87 ? -6.581 0.351 11.709 1.00 97.12 87 TYR A N 1
ATOM 728 C CA . TYR A 1 87 ? -7.821 0.520 10.943 1.00 97.12 87 TYR A CA 1
ATOM 729 C C . TYR A 1 87 ? -7.700 1.467 9.737 1.00 97.12 87 TYR A C 1
ATOM 731 O O . TYR A 1 87 ? -8.650 2.187 9.398 1.00 97.12 87 TYR A O 1
ATOM 739 N N . THR A 1 88 ? -6.555 1.465 9.054 1.00 97.81 88 THR A N 1
ATOM 740 C CA . THR A 1 88 ? -6.325 2.276 7.848 1.00 97.81 88 THR A CA 1
ATOM 741 C C . THR A 1 88 ? -5.891 1.440 6.656 1.00 97.81 88 THR A C 1
ATOM 743 O O . THR A 1 88 ? -5.393 0.326 6.794 1.00 97.81 88 THR A O 1
ATOM 746 N N . SER A 1 89 ? -6.131 1.960 5.459 1.00 98.00 89 SER A N 1
ATOM 747 C CA . SER A 1 89 ? -5.573 1.430 4.222 1.00 98.00 89 SER A CA 1
ATOM 748 C C . SER A 1 89 ? -4.660 2.463 3.597 1.00 98.00 89 SER A C 1
ATOM 750 O O . SER A 1 89 ? -5.014 3.639 3.576 1.00 98.00 89 SER A O 1
ATOM 752 N N . MET A 1 90 ? -3.509 2.031 3.092 1.00 97.31 90 MET A N 1
ATOM 753 C CA . MET A 1 90 ? -2.542 2.926 2.464 1.00 97.31 90 MET A CA 1
ATOM 754 C C . MET A 1 90 ? -1.972 2.290 1.194 1.00 97.31 90 MET A C 1
ATOM 756 O O . MET A 1 90 ? -1.560 1.126 1.239 1.00 97.31 90 MET A O 1
ATOM 760 N N . PRO A 1 91 ? -1.957 3.005 0.055 1.00 97.31 91 PRO A N 1
ATOM 761 C CA . PRO A 1 91 ? -1.335 2.504 -1.155 1.00 97.31 91 PRO A CA 1
ATOM 762 C C . PRO A 1 91 ? 0.188 2.568 -1.033 1.00 97.31 91 PRO A C 1
ATOM 764 O O . PRO A 1 91 ? 0.749 3.552 -0.548 1.00 97.31 91 PRO A O 1
ATOM 767 N N . TRP A 1 92 ? 0.864 1.529 -1.512 1.00 97.19 92 TRP A N 1
ATOM 768 C CA . TRP A 1 92 ? 2.315 1.514 -1.622 1.00 97.19 92 TRP A CA 1
ATOM 769 C C . TRP A 1 92 ? 2.785 0.719 -2.835 1.00 97.19 92 TRP A C 1
ATOM 771 O O . TRP A 1 92 ? 2.218 -0.324 -3.158 1.00 97.19 92 TRP A O 1
ATOM 781 N N . THR A 1 93 ? 3.849 1.193 -3.488 1.00 95.75 93 THR A N 1
ATOM 782 C CA . THR A 1 93 ? 4.520 0.457 -4.567 1.00 95.75 93 THR A CA 1
ATOM 783 C C . THR A 1 93 ? 5.733 -0.282 -4.022 1.00 95.75 93 THR A C 1
ATOM 785 O O . THR A 1 93 ? 6.723 0.329 -3.620 1.00 95.75 93 THR A O 1
ATOM 788 N N . PHE A 1 94 ? 5.664 -1.607 -4.048 1.00 96.25 94 PHE A N 1
ATOM 789 C CA . PHE A 1 94 ? 6.777 -2.498 -3.754 1.00 96.25 94 PHE A CA 1
ATOM 790 C C . PHE A 1 94 ? 7.573 -2.746 -5.033 1.00 96.25 94 PHE A C 1
ATOM 792 O O . PHE A 1 94 ? 6.998 -3.046 -6.079 1.00 96.25 94 PHE A O 1
ATOM 799 N N . ILE A 1 95 ? 8.893 -2.595 -4.951 1.00 95.62 95 ILE A N 1
ATOM 800 C CA . ILE A 1 95 ? 9.811 -2.858 -6.061 1.00 95.62 95 ILE A CA 1
ATOM 801 C C . ILE A 1 95 ? 10.453 -4.215 -5.793 1.00 95.62 95 ILE A C 1
ATOM 803 O O . ILE A 1 95 ? 11.338 -4.321 -4.942 1.00 95.62 95 ILE A O 1
ATOM 807 N N . PHE A 1 96 ? 9.975 -5.245 -6.481 1.00 93.88 96 PHE A N 1
ATOM 808 C CA . PHE A 1 96 ? 10.557 -6.578 -6.426 1.00 93.88 96 PHE A CA 1
ATOM 809 C C . PHE A 1 96 ? 11.728 -6.633 -7.399 1.00 93.88 96 PHE A C 1
ATOM 811 O O . PHE A 1 96 ? 11.582 -6.358 -8.594 1.00 93.88 96 PHE A O 1
ATOM 818 N N . LYS A 1 97 ? 12.903 -6.947 -6.859 1.00 85.38 97 LYS A N 1
ATOM 819 C CA . LYS A 1 97 ? 14.101 -7.195 -7.654 1.00 85.38 97 LYS A CA 1
ATOM 820 C C . LYS A 1 97 ? 14.101 -8.660 -8.074 1.00 85.38 97 LYS A C 1
ATOM 822 O O . LYS A 1 97 ? 13.747 -9.512 -7.263 1.00 85.38 97 LYS A O 1
ATOM 827 N N . SER A 1 98 ? 14.467 -8.904 -9.327 1.00 66.75 98 SER A N 1
ATOM 828 C CA . SER A 1 98 ? 14.788 -10.234 -9.855 1.00 66.75 98 SER A CA 1
ATOM 829 C C . SER A 1 98 ? 16.027 -10.819 -9.193 1.00 66.75 98 SER A C 1
ATOM 831 O O . SER A 1 98 ? 16.956 -10.010 -8.949 1.00 66.75 98 SER A O 1
#

Secondary structure (DSSP, 8-state):
-EE---HHHHHHS-HHHHHHHHHHHHHS-SSSSEEEEEEEE-TT--EEEEEEEEE-SSS-EEEEEEEEEETTEEEEEEEEEEEE-TTEEEEEEEEE--